Protein AF-A0A845YP70-F1 (afdb_monomer)

Structure (mmCIF, N/CA/C/O backbone):
data_AF-A0A845YP70-F1
#
_entry.id   AF-A0A845YP70-F1
#
loop_
_atom_site.group_PDB
_atom_site.id
_atom_site.type_symbol
_atom_site.label_atom_id
_atom_site.label_alt_id
_atom_site.label_comp_id
_atom_site.label_asym_id
_atom_site.label_entity_id
_atom_site.label_seq_id
_atom_site.pdbx_PDB_ins_code
_atom_site.Cartn_x
_atom_site.Cartn_y
_atom_site.Cartn_z
_atom_site.occupancy
_atom_site.B_iso_or_equiv
_atom_site.auth_seq_id
_atom_site.auth_comp_id
_atom_site.auth_asym_id
_atom_site.auth_atom_id
_atom_site.pdbx_PDB_model_num
ATOM 1 N N . MET A 1 1 ? -13.500 24.292 22.603 1.00 35.50 1 MET A N 1
ATOM 2 C CA . MET A 1 1 ? -12.675 23.353 21.818 1.00 35.50 1 MET A CA 1
ATOM 3 C C . MET A 1 1 ? -13.522 22.118 21.598 1.00 35.50 1 MET A C 1
ATOM 5 O O . MET A 1 1 ? -13.910 21.506 22.583 1.00 35.50 1 MET A O 1
ATOM 9 N N . ALA A 1 2 ? -13.945 21.860 20.359 1.00 39.81 2 ALA A N 1
ATOM 10 C CA . ALA A 1 2 ? -14.816 20.732 20.055 1.00 39.81 2 ALA A CA 1
ATOM 11 C C . ALA A 1 2 ? -14.033 19.441 20.308 1.00 39.81 2 ALA A C 1
ATOM 13 O O . ALA A 1 2 ? -13.047 19.173 19.629 1.00 39.81 2 ALA A O 1
ATOM 14 N N . GLN A 1 3 ? -14.432 18.687 21.329 1.00 45.88 3 GLN A N 1
ATOM 15 C CA . GLN A 1 3 ? -14.013 17.305 21.476 1.00 45.88 3 GLN A CA 1
ATOM 16 C C . GLN A 1 3 ? -14.613 16.577 20.275 1.00 45.88 3 GLN A C 1
ATOM 18 O O . GLN A 1 3 ? -15.823 16.373 20.236 1.00 45.88 3 GLN A O 1
ATOM 23 N N . THR A 1 4 ? -13.803 16.286 19.257 1.00 55.09 4 THR A N 1
ATOM 24 C CA . THR A 1 4 ? -14.190 15.401 18.158 1.00 55.09 4 THR A CA 1
ATOM 25 C C . THR A 1 4 ? -14.588 14.078 18.798 1.00 55.09 4 THR A C 1
ATOM 27 O O . THR A 1 4 ? -13.739 13.321 19.269 1.00 55.09 4 THR A O 1
ATOM 30 N N . SER A 1 5 ? -15.894 13.845 18.949 1.00 63.31 5 SER A N 1
ATOM 31 C CA . SER A 1 5 ? -16.381 12.572 19.454 1.00 63.31 5 SER A CA 1
ATOM 32 C C . SER A 1 5 ? -16.065 11.543 18.388 1.00 63.31 5 SER A C 1
ATOM 34 O O . SER A 1 5 ? -16.497 11.692 17.250 1.00 63.31 5 SER A O 1
ATOM 36 N N . PHE A 1 6 ? -15.291 10.529 18.748 1.00 68.56 6 PHE A N 1
ATOM 37 C CA . PHE A 1 6 ? -15.095 9.374 17.894 1.00 68.56 6 PHE A CA 1
ATOM 38 C C . PHE A 1 6 ? -16.464 8.716 17.667 1.00 68.56 6 PHE A C 1
ATOM 40 O O . PHE A 1 6 ? -17.025 8.102 18.584 1.00 68.56 6 PHE A O 1
ATOM 47 N N . ASP A 1 7 ? -17.024 8.915 16.476 1.00 83.06 7 ASP A N 1
ATOM 48 C CA . ASP A 1 7 ? -18.215 8.211 16.027 1.00 83.06 7 ASP A CA 1
ATOM 49 C C . ASP A 1 7 ? -17.783 6.813 15.572 1.00 83.06 7 ASP A C 1
ATOM 51 O O . ASP A 1 7 ? -16.923 6.658 14.706 1.00 83.06 7 ASP A O 1
ATOM 55 N N . GLY A 1 8 ? -18.342 5.785 16.214 1.00 81.62 8 GLY A N 1
ATOM 56 C CA . GLY A 1 8 ? -18.005 4.401 15.892 1.00 81.62 8 GLY A CA 1
ATOM 57 C C . GLY A 1 8 ? -18.417 4.021 14.472 1.00 81.62 8 GLY A C 1
ATOM 58 O O . GLY A 1 8 ? -17.709 3.254 13.833 1.00 81.62 8 GLY A O 1
ATOM 59 N N . GLN A 1 9 ? -19.512 4.591 13.963 1.00 85.81 9 GLN A N 1
ATOM 60 C CA . GLN A 1 9 ? -19.996 4.297 12.620 1.00 85.81 9 GLN A CA 1
ATOM 61 C C . GLN A 1 9 ? -19.088 4.923 11.556 1.00 85.81 9 GLN A C 1
ATOM 63 O O . GLN A 1 9 ? -18.715 4.244 10.602 1.00 85.81 9 GLN A O 1
ATOM 68 N N . ASP A 1 10 ? -18.673 6.177 11.749 1.00 89.38 10 ASP A N 1
ATOM 69 C CA . ASP A 1 10 ? -17.733 6.841 10.838 1.00 89.38 10 ASP A CA 1
ATOM 70 C C . ASP A 1 10 ? -16.363 6.150 10.844 1.00 89.38 10 ASP A C 1
ATOM 72 O O . ASP A 1 10 ? -15.733 6.002 9.798 1.00 89.38 10 ASP A O 1
ATOM 76 N N . ALA A 1 11 ? -15.909 5.674 12.008 1.00 91.88 11 ALA A N 1
ATOM 77 C CA . ALA A 1 11 ? -14.658 4.931 12.117 1.00 91.88 11 ALA A CA 1
ATOM 78 C C . ALA A 1 11 ? -14.714 3.569 11.407 1.00 91.88 11 ALA A C 1
ATOM 80 O O . ALA A 1 11 ? -13.760 3.202 10.726 1.00 91.88 11 ALA A O 1
ATOM 81 N N . GLU A 1 12 ? -15.824 2.833 11.525 1.00 94.19 12 GLU A N 1
ATOM 82 C CA . GLU A 1 12 ? -16.035 1.584 10.782 1.00 94.19 12 GLU A CA 1
ATOM 83 C C . GLU A 1 12 ? -16.088 1.817 9.266 1.00 94.19 12 GLU A C 1
ATOM 85 O O . GLU A 1 12 ? -15.578 0.998 8.501 1.00 94.19 12 GLU A O 1
ATOM 90 N N . LEU A 1 13 ? -16.689 2.925 8.817 1.00 95.19 13 LEU A N 1
ATOM 91 C CA . LEU A 1 13 ? -16.698 3.304 7.403 1.00 95.19 13 LEU A CA 1
ATOM 92 C C . LEU A 1 13 ? -15.284 3.608 6.904 1.00 95.19 13 LEU A C 1
ATOM 94 O O . LEU A 1 13 ? -14.863 3.034 5.902 1.00 95.19 13 LEU A O 1
ATOM 98 N N . LEU A 1 14 ? -14.536 4.435 7.637 1.00 94.56 14 LEU A N 1
ATOM 99 C CA . LEU A 1 14 ? -13.151 4.756 7.302 1.00 94.56 14 LEU A CA 1
ATOM 100 C C . LEU A 1 14 ? -12.270 3.500 7.262 1.00 94.56 14 LEU A C 1
ATOM 102 O O . LEU A 1 14 ? -11.465 3.355 6.347 1.00 94.56 14 LEU A O 1
ATOM 106 N N . LEU A 1 15 ? -12.430 2.581 8.220 1.00 96.94 15 LEU A N 1
ATOM 107 C CA . LEU A 1 15 ? -11.688 1.319 8.232 1.00 96.94 15 LEU A CA 1
ATOM 108 C C . LEU A 1 15 ? -11.925 0.528 6.940 1.00 96.94 15 LEU A C 1
ATOM 110 O O . LEU A 1 15 ? -10.965 0.136 6.283 1.00 96.94 15 LEU A O 1
ATOM 114 N N . ARG A 1 16 ? -13.192 0.366 6.538 1.00 97.75 16 ARG A N 1
ATOM 115 C CA . ARG A 1 16 ? -13.545 -0.341 5.297 1.00 97.75 16 ARG A CA 1
ATOM 116 C C . ARG A 1 16 ? -12.959 0.337 4.064 1.00 97.75 16 ARG A C 1
ATOM 118 O O . ARG A 1 16 ? -12.512 -0.353 3.153 1.00 97.75 16 ARG A O 1
ATOM 125 N N . GLU A 1 17 ? -12.972 1.667 4.011 1.00 97.31 17 GLU A N 1
ATOM 126 C CA . GLU A 1 17 ? -12.374 2.412 2.899 1.00 97.31 17 GLU A CA 1
ATOM 127 C C . GLU A 1 17 ? -10.854 2.211 2.834 1.00 97.31 17 GLU A C 1
ATOM 129 O O . GLU A 1 17 ? -10.317 2.000 1.747 1.00 97.31 17 GLU A O 1
ATOM 134 N N . LEU A 1 18 ? -10.163 2.216 3.979 1.00 97.62 18 LEU A N 1
ATOM 135 C CA . LEU A 1 18 ? -8.719 1.981 4.046 1.00 97.62 18 LEU A CA 1
ATOM 136 C C . LEU A 1 18 ? -8.349 0.548 3.643 1.00 97.62 18 LEU A C 1
ATOM 138 O O . LEU A 1 18 ? -7.385 0.367 2.898 1.00 97.62 18 LEU A O 1
ATOM 142 N N . GLU A 1 19 ? -9.119 -0.452 4.083 1.00 98.19 19 GLU A N 1
ATOM 143 C CA . GLU A 1 19 ? -8.952 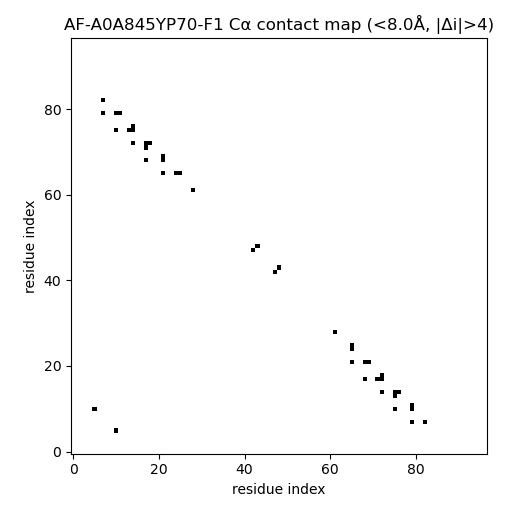-1.861 3.693 1.00 98.19 19 GLU A CA 1
ATOM 144 C C . GLU A 1 19 ? -9.158 -2.050 2.184 1.00 98.19 19 GLU A C 1
ATOM 146 O O . GLU A 1 19 ? -8.299 -2.604 1.501 1.00 98.19 19 GLU A O 1
ATOM 151 N N . GLN A 1 20 ? -10.247 -1.506 1.629 1.00 97.94 20 GLN A N 1
ATOM 152 C CA . GLN A 1 20 ? -10.503 -1.558 0.186 1.00 97.94 20 GLN A CA 1
ATOM 153 C C . GLN A 1 20 ? -9.408 -0.848 -0.612 1.00 97.94 20 GLN A C 1
ATOM 155 O O . GLN A 1 20 ? -8.962 -1.347 -1.647 1.00 97.94 20 GLN A O 1
ATOM 160 N N . PHE A 1 21 ? -8.958 0.313 -0.136 1.00 96.38 21 PHE A N 1
ATOM 161 C CA . PHE A 1 21 ? -7.859 1.035 -0.759 1.00 96.38 21 PHE A CA 1
ATOM 162 C C . PHE A 1 21 ? -6.552 0.233 -0.700 1.00 96.38 21 PHE A C 1
ATOM 164 O O . PHE A 1 21 ?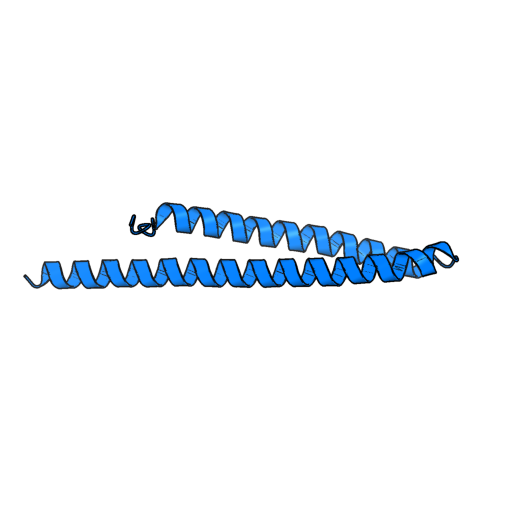 -5.841 0.187 -1.702 1.00 96.38 21 PHE A O 1
ATOM 171 N N . HIS A 1 22 ? -6.255 -0.437 0.420 1.00 97.25 22 HIS A N 1
ATOM 172 C CA . HIS A 1 22 ? -5.077 -1.296 0.568 1.00 97.25 22 HIS A CA 1
ATOM 173 C C . HIS A 1 22 ? -5.083 -2.428 -0.461 1.00 97.25 22 HIS A C 1
ATOM 175 O O . HIS A 1 22 ? -4.100 -2.615 -1.178 1.00 97.25 22 HIS A O 1
ATOM 181 N N . ASP A 1 23 ? -6.210 -3.128 -0.587 1.00 97.12 23 ASP A N 1
ATOM 182 C CA . ASP A 1 23 ? -6.359 -4.246 -1.517 1.00 97.12 23 ASP A CA 1
ATOM 183 C C . ASP A 1 23 ? -6.182 -3.805 -2.974 1.00 97.12 23 ASP A C 1
ATOM 185 O O . ASP A 1 23 ? -5.460 -4.445 -3.748 1.00 97.12 23 ASP A O 1
ATOM 189 N N . VAL A 1 24 ? -6.804 -2.682 -3.351 1.00 96.50 24 VAL A N 1
ATOM 190 C CA . VAL A 1 24 ? -6.665 -2.106 -4.695 1.00 96.50 24 VAL A CA 1
ATOM 191 C C . VAL A 1 24 ? -5.221 -1.684 -4.951 1.00 96.50 24 VAL A C 1
ATOM 193 O O . VAL A 1 24 ? -4.657 -2.051 -5.985 1.00 96.50 24 VAL A O 1
ATOM 196 N N . LEU A 1 25 ? -4.604 -0.957 -4.015 1.00 94.31 25 LEU A N 1
ATOM 197 C CA . LEU A 1 25 ? -3.224 -0.492 -4.129 1.00 94.31 25 LEU A CA 1
ATOM 198 C C . LEU A 1 25 ? -2.271 -1.671 -4.344 1.00 94.31 25 LEU A C 1
ATOM 200 O O . LEU A 1 25 ? -1.489 -1.665 -5.294 1.00 94.31 25 LEU A O 1
ATOM 204 N N . ARG A 1 26 ? -2.386 -2.709 -3.513 1.00 95.62 26 ARG A N 1
ATOM 205 C CA . ARG A 1 26 ? -1.542 -3.904 -3.564 1.00 95.62 26 ARG A CA 1
ATOM 206 C C . ARG A 1 26 ? -1.731 -4.697 -4.858 1.00 95.62 26 ARG A C 1
ATOM 208 O O . ARG A 1 26 ? -0.749 -5.095 -5.488 1.00 95.62 26 ARG A O 1
ATOM 215 N N . SER A 1 27 ? -2.980 -4.915 -5.277 1.00 95.88 27 SER A N 1
ATOM 216 C CA . SER A 1 27 ? -3.302 -5.644 -6.512 1.00 95.88 27 SER A CA 1
ATOM 217 C C . SER A 1 27 ? -2.744 -4.934 -7.745 1.00 95.88 27 SER A C 1
ATOM 219 O O . SER A 1 27 ? -2.041 -5.544 -8.557 1.00 95.88 27 SER A O 1
ATOM 221 N N . GLU A 1 28 ? -3.036 -3.642 -7.895 1.00 95.12 28 GLU A N 1
ATOM 222 C CA . GLU A 1 28 ? -2.596 -2.891 -9.070 1.00 95.12 28 GLU A CA 1
ATOM 223 C C . GLU A 1 28 ? -1.080 -2.687 -9.069 1.00 95.12 28 GLU A C 1
ATOM 225 O O . GLU A 1 28 ? -0.441 -2.840 -10.113 1.00 95.12 28 GLU A O 1
ATOM 230 N N . TRP A 1 29 ? -0.470 -2.447 -7.905 1.00 96.19 29 TRP A N 1
ATOM 231 C CA . TRP A 1 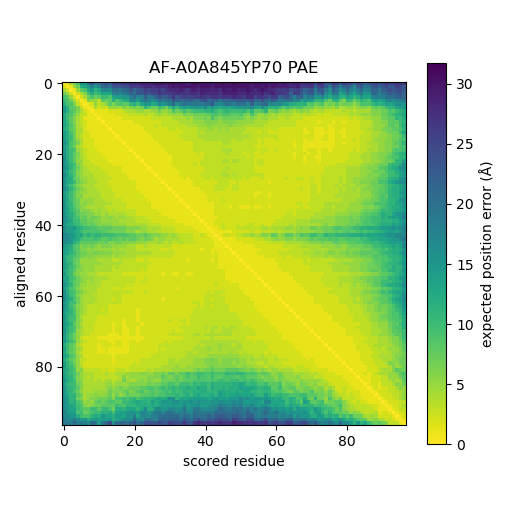29 ? 0.980 -2.309 -7.817 1.00 96.19 29 TRP A CA 1
ATOM 232 C C . TRP A 1 29 ? 1.713 -3.613 -8.149 1.00 96.19 29 TRP A C 1
ATOM 234 O O . TRP A 1 29 ? 2.677 -3.601 -8.915 1.00 96.19 29 TRP A O 1
ATOM 244 N N . SER A 1 30 ? 1.204 -4.764 -7.699 1.00 96.69 30 SER A N 1
ATOM 245 C CA . SER A 1 30 ? 1.753 -6.073 -8.077 1.00 96.69 30 SER A CA 1
ATOM 246 C C . SER A 1 30 ? 1.761 -6.286 -9.597 1.00 96.69 30 SER A C 1
ATOM 248 O O . SER A 1 30 ? 2.740 -6.787 -10.158 1.00 96.69 30 SER A O 1
ATOM 250 N N . ARG A 1 31 ? 0.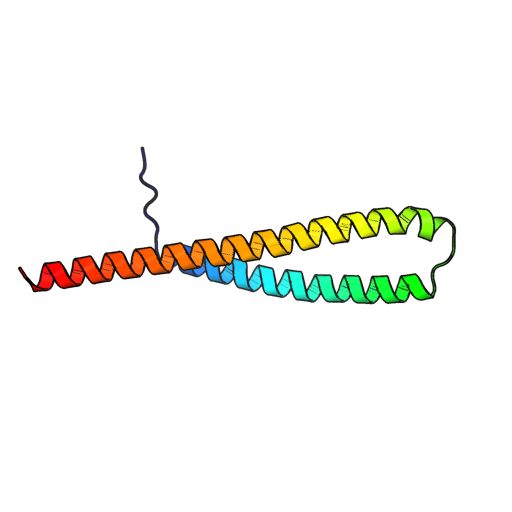708 -5.851 -10.304 1.00 97.31 31 ARG A N 1
ATOM 251 C CA . ARG A 1 31 ? 0.656 -5.918 -11.776 1.00 97.31 31 ARG A CA 1
ATOM 252 C C . ARG A 1 31 ? 1.731 -5.052 -12.423 1.00 97.31 31 ARG A C 1
ATOM 254 O O . ARG A 1 31 ? 2.381 -5.507 -13.364 1.00 97.31 31 ARG A O 1
ATOM 261 N N . VAL A 1 32 ? 1.934 -3.840 -11.911 1.00 97.12 32 VAL A N 1
ATOM 262 C CA . VAL A 1 32 ? 2.970 -2.917 -12.394 1.00 97.12 32 VAL A CA 1
ATOM 263 C C . VAL A 1 32 ? 4.368 -3.505 -12.184 1.00 97.12 32 VAL A C 1
ATOM 265 O O . VAL A 1 32 ? 5.166 -3.514 -13.120 1.00 97.12 32 VAL A O 1
ATOM 268 N N . LEU A 1 33 ? 4.645 -4.088 -11.014 1.00 97.44 33 LEU A N 1
ATOM 269 C CA . LEU A 1 33 ? 5.919 -4.761 -10.733 1.00 97.44 33 LEU A CA 1
ATOM 270 C C . LEU A 1 33 ? 6.172 -5.950 -11.671 1.00 97.44 33 LEU A C 1
ATOM 272 O O . LEU A 1 33 ? 7.280 -6.110 -12.182 1.00 97.44 33 LEU A O 1
ATOM 276 N N . ASN A 1 34 ? 5.143 -6.751 -11.958 1.00 97.81 34 ASN A N 1
ATOM 277 C CA . ASN A 1 34 ? 5.257 -7.863 -12.905 1.00 97.81 34 ASN A CA 1
ATOM 278 C C . ASN A 1 34 ? 5.582 -7.372 -14.325 1.00 97.81 34 ASN A C 1
ATOM 280 O O . ASN A 1 34 ? 6.437 -7.941 -15.004 1.00 97.81 34 ASN A O 1
ATOM 284 N N . GLN A 1 35 ? 4.927 -6.301 -14.783 1.00 96.94 35 GLN A N 1
ATOM 285 C CA . GLN A 1 35 ? 5.225 -5.695 -16.085 1.00 96.94 35 GLN A CA 1
ATOM 286 C C . GLN A 1 35 ? 6.642 -5.123 -16.131 1.00 96.94 35 GLN A C 1
ATOM 288 O O . GLN A 1 35 ? 7.349 -5.327 -17.118 1.00 96.94 35 GLN A O 1
ATOM 293 N N . TRP A 1 36 ? 7.072 -4.457 -15.059 1.00 97.12 36 TRP A N 1
ATOM 294 C CA . TRP A 1 36 ? 8.428 -3.940 -14.940 1.00 97.12 36 TRP A CA 1
ATOM 295 C C . TRP A 1 36 ? 9.471 -5.052 -15.015 1.00 97.12 36 TRP A C 1
ATOM 297 O O . TRP A 1 36 ? 10.388 -4.961 -15.827 1.00 97.12 36 TRP A O 1
ATOM 307 N N . SER A 1 37 ? 9.281 -6.141 -14.268 1.00 96.69 37 SER A N 1
ATOM 308 C CA . SER A 1 37 ? 10.170 -7.305 -14.312 1.00 96.69 37 SER A CA 1
ATOM 309 C C . SER A 1 37 ? 10.283 -7.885 -15.72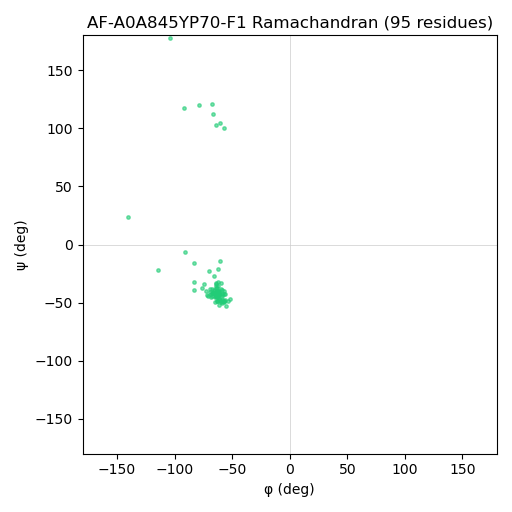5 1.00 96.69 37 SER A C 1
ATOM 311 O O . SER A 1 37 ? 11.385 -8.157 -16.198 1.00 96.69 37 SER A O 1
ATOM 313 N N . ASN A 1 38 ? 9.167 -7.984 -16.456 1.00 96.69 38 ASN A N 1
ATOM 314 C CA . ASN A 1 38 ? 9.179 -8.435 -17.848 1.00 96.69 38 ASN A CA 1
ATOM 315 C C . ASN A 1 38 ? 9.943 -7.470 -18.769 1.00 96.69 38 ASN A C 1
ATOM 317 O O . ASN A 1 38 ? 10.737 -7.911 -19.601 1.00 96.69 38 ASN A O 1
ATOM 321 N N . LEU A 1 39 ? 9.740 -6.156 -18.619 1.00 95.94 39 LEU A N 1
ATOM 322 C CA . LEU A 1 39 ? 10.471 -5.145 -19.390 1.00 95.94 39 LEU A CA 1
ATOM 323 C C . LEU A 1 39 ? 11.970 -5.203 -19.106 1.00 95.94 39 LEU A C 1
ATOM 325 O O . LEU A 1 39 ? 12.767 -5.159 -20.041 1.00 95.94 39 LEU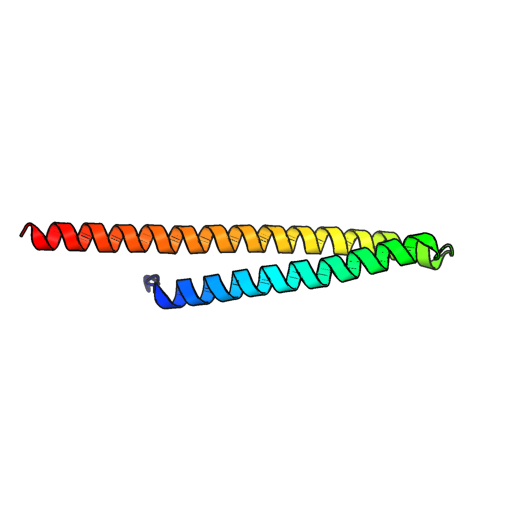 A O 1
ATOM 329 N N . GLN A 1 40 ? 12.358 -5.397 -17.845 1.00 95.81 40 GLN A N 1
ATOM 330 C CA . GLN A 1 40 ? 13.750 -5.582 -17.445 1.00 95.81 40 GLN A CA 1
ATOM 331 C C . GLN A 1 40 ? 14.410 -6.804 -18.088 1.00 95.81 40 GLN A C 1
ATOM 333 O O . GLN A 1 40 ? 15.630 -6.894 -18.032 1.00 95.81 40 GLN A O 1
ATOM 338 N N . LEU A 1 41 ? 13.683 -7.751 -18.691 1.00 96.19 41 LEU A N 1
ATOM 339 C CA . LEU A 1 41 ? 14.290 -8.874 -19.419 1.00 96.19 41 LEU A CA 1
ATOM 340 C C . LEU A 1 41 ? 14.681 -8.502 -20.852 1.00 96.19 41 LEU A C 1
ATOM 342 O O . LEU A 1 41 ? 15.678 -9.019 -21.360 1.00 96.19 41 LEU A O 1
ATOM 346 N N . VAL A 1 42 ? 13.922 -7.603 -21.482 1.00 97.12 42 VAL A N 1
ATOM 347 C CA . VAL A 1 42 ? 14.006 -7.321 -22.925 1.00 97.12 42 VAL A CA 1
ATOM 348 C C . VAL A 1 42 ? 14.504 -5.915 -23.260 1.00 97.12 42 VAL A C 1
ATOM 350 O O . VAL A 1 42 ? 15.011 -5.698 -24.358 1.00 97.12 42 VAL A O 1
ATOM 353 N N . TRP A 1 43 ? 14.398 -4.961 -22.335 1.00 97.31 43 TRP A N 1
ATOM 354 C CA . TRP A 1 43 ? 14.785 -3.569 -22.548 1.00 97.31 43 TRP A CA 1
ATOM 355 C C . TRP A 1 43 ? 16.241 -3.339 -22.113 1.00 97.31 43 TRP A C 1
ATOM 357 O O . TRP A 1 43 ? 16.602 -3.579 -20.960 1.00 97.31 43 TRP A O 1
ATOM 367 N N . ARG A 1 44 ? 17.105 -2.955 -23.065 1.00 94.56 44 ARG A N 1
ATOM 368 C CA . ARG A 1 44 ? 18.577 -2.933 -22.911 1.00 94.56 44 ARG A CA 1
ATOM 369 C C . ARG A 1 44 ? 19.266 -1.720 -23.553 1.00 94.56 44 ARG A C 1
ATOM 371 O O . ARG A 1 44 ? 20.427 -1.819 -23.937 1.00 94.56 44 ARG A O 1
ATOM 378 N N . ASP A 1 45 ? 18.560 -0.610 -23.740 1.00 97.50 45 ASP A N 1
ATOM 379 C CA . ASP A 1 45 ? 19.135 0.599 -24.343 1.00 97.50 45 ASP A CA 1
ATOM 380 C C . ASP A 1 45 ? 19.438 1.688 -23.299 1.00 97.50 45 ASP A C 1
ATOM 382 O O . ASP A 1 45 ? 19.143 1.552 -22.117 1.00 97.50 45 ASP A O 1
ATOM 386 N N . GLU A 1 46 ? 20.001 2.811 -23.739 1.00 97.62 46 GLU A N 1
ATOM 387 C CA . GLU A 1 46 ? 20.324 3.942 -22.858 1.00 97.62 46 GLU A CA 1
ATOM 388 C C . GLU A 1 46 ? 19.077 4.563 -22.186 1.00 97.62 46 GLU A C 1
ATOM 390 O O . GLU A 1 46 ? 19.181 5.248 -21.168 1.00 97.62 46 GLU A O 1
ATOM 395 N N . GLN A 1 47 ? 17.878 4.356 -22.744 1.00 97.50 47 GLN A N 1
ATOM 396 C CA . GLN A 1 47 ? 16.638 4.834 -22.129 1.00 97.50 47 GLN A CA 1
ATOM 397 C C . GLN A 1 47 ? 16.267 3.972 -20.922 1.00 97.50 47 GLN A C 1
ATOM 399 O O . GLN A 1 47 ? 15.781 4.511 -19.927 1.00 97.50 47 GLN A O 1
ATOM 404 N N . PHE A 1 48 ? 16.559 2.668 -20.972 1.00 96.88 48 PHE A N 1
ATOM 405 C CA . PHE A 1 48 ? 16.426 1.781 -19.819 1.00 96.88 48 PHE A CA 1
ATOM 406 C C . PHE A 1 48 ? 17.266 2.282 -18.639 1.00 96.88 48 PHE A C 1
ATOM 408 O O . PHE A 1 48 ? 16.736 2.446 -17.540 1.00 96.88 48 PHE A O 1
ATOM 415 N N . ASP A 1 49 ? 18.539 2.609 -18.874 1.00 97.25 49 ASP A N 1
ATOM 416 C CA . ASP A 1 49 ? 19.455 3.069 -17.820 1.00 97.25 49 ASP A CA 1
ATOM 417 C C . ASP A 1 49 ? 18.986 4.379 -17.169 1.00 97.25 49 ASP A C 1
ATOM 419 O O . ASP A 1 49 ? 19.171 4.599 -15.971 1.00 97.25 49 ASP A O 1
ATOM 423 N N . LYS A 1 50 ? 18.330 5.250 -17.946 1.00 97.81 50 LYS A N 1
ATOM 424 C CA . LYS A 1 50 ? 17.738 6.502 -17.449 1.00 97.81 50 LYS A CA 1
ATOM 425 C C . LYS A 1 50 ? 16.440 6.269 -16.684 1.00 97.81 50 LYS A C 1
ATOM 427 O O . LYS A 1 50 ? 16.178 6.964 -15.703 1.00 97.81 50 LYS A O 1
ATOM 432 N N . PHE A 1 51 ? 15.619 5.323 -17.134 1.00 97.12 51 PHE A N 1
ATOM 433 C CA . PHE A 1 51 ? 14.297 5.078 -16.569 1.00 97.12 51 PHE A CA 1
ATOM 434 C C . PHE A 1 51 ? 14.329 4.181 -15.328 1.00 97.12 51 PHE A C 1
ATOM 436 O O . PHE A 1 51 ? 13.615 4.461 -14.368 1.00 97.12 51 PHE A O 1
ATOM 443 N N . SER A 1 52 ? 15.174 3.147 -15.297 1.00 97.44 52 SER A N 1
ATOM 444 C CA . SER A 1 52 ? 15.224 2.180 -14.192 1.00 97.44 52 SER A CA 1
ATOM 445 C C . SER A 1 52 ? 15.366 2.848 -12.817 1.00 97.44 52 SER A C 1
ATOM 447 O O . SER A 1 52 ? 14.566 2.530 -11.940 1.00 97.44 52 SER A O 1
ATOM 449 N N . PRO A 1 53 ? 16.267 3.826 -12.594 1.00 97.25 53 PRO A N 1
ATOM 450 C CA . PRO A 1 53 ? 16.379 4.492 -11.294 1.00 97.25 53 PRO A CA 1
ATOM 451 C C . PRO A 1 53 ? 15.143 5.319 -10.915 1.00 97.25 53 PRO A C 1
ATOM 453 O O . PRO A 1 53 ? 14.890 5.549 -9.734 1.00 97.25 53 PRO A O 1
A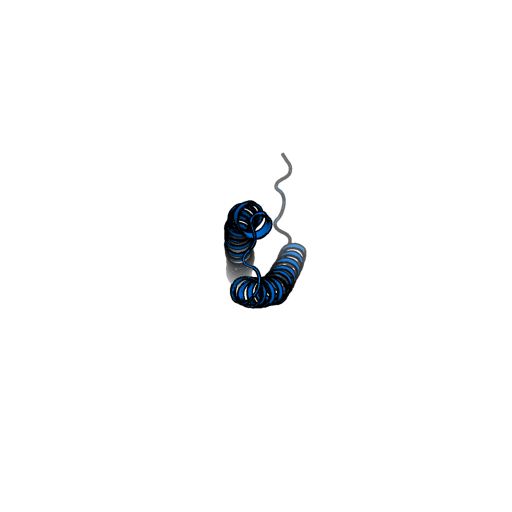TOM 456 N N . ILE A 1 54 ? 14.386 5.811 -11.902 1.00 97.50 54 ILE A N 1
ATOM 457 C CA . ILE A 1 54 ? 13.121 6.521 -11.670 1.00 97.50 54 ILE A CA 1
ATOM 458 C C . ILE A 1 54 ? 12.069 5.519 -11.204 1.00 97.50 54 ILE A C 1
ATOM 460 O O . ILE A 1 54 ? 11.365 5.785 -10.232 1.00 97.50 54 ILE A O 1
ATOM 464 N N . PHE A 1 55 ? 12.001 4.357 -11.852 1.00 97.56 55 PHE A N 1
ATOM 465 C CA . PHE A 1 55 ? 11.076 3.303 -11.464 1.00 97.56 55 PHE A CA 1
ATOM 466 C C . PHE A 1 55 ? 11.365 2.776 -10.051 1.00 97.56 55 PHE A C 1
ATOM 468 O O . PHE A 1 55 ? 10.444 2.678 -9.249 1.00 97.56 55 PHE A O 1
ATOM 475 N N . GLU A 1 56 ? 12.630 2.548 -9.686 1.00 96.69 56 GLU A N 1
ATOM 476 C CA . GLU A 1 56 ? 12.989 2.112 -8.324 1.00 96.69 56 GLU A CA 1
ATOM 477 C C . GLU A 1 56 ? 12.563 3.124 -7.241 1.00 96.69 56 GLU A C 1
ATOM 479 O O . GLU A 1 56 ? 12.149 2.745 -6.145 1.00 96.69 56 GLU A O 1
ATOM 484 N N . LYS A 1 57 ? 12.579 4.430 -7.545 1.00 97.69 57 LYS A N 1
ATOM 485 C CA . LYS A 1 57 ? 12.018 5.444 -6.635 1.00 97.69 57 LYS A CA 1
ATOM 486 C C . LYS A 1 57 ? 10.507 5.302 -6.484 1.00 97.69 57 LYS A C 1
ATOM 488 O O . LYS A 1 57 ? 10.005 5.467 -5.377 1.00 97.69 57 LYS A O 1
ATOM 493 N N . LEU A 1 58 ? 9.791 4.995 -7.568 1.00 96.31 58 LEU A N 1
ATOM 494 C CA . LEU A 1 58 ? 8.354 4.721 -7.499 1.00 96.31 58 LEU A CA 1
ATOM 495 C C . LEU A 1 58 ? 8.086 3.499 -6.618 1.00 96.31 58 LEU A C 1
ATOM 497 O O . LEU A 1 58 ? 7.223 3.579 -5.754 1.00 96.31 58 LEU A O 1
ATOM 501 N N . VAL A 1 59 ? 8.873 2.426 -6.752 1.00 96.94 59 VAL A N 1
ATOM 502 C CA . VAL A 1 59 ? 8.787 1.246 -5.870 1.00 96.94 59 VAL A CA 1
ATOM 503 C C . VAL A 1 59 ? 8.901 1.631 -4.401 1.00 96.94 59 VAL A C 1
ATOM 505 O O . VAL A 1 59 ? 8.042 1.242 -3.613 1.00 96.94 59 VAL A O 1
ATOM 508 N N . SER A 1 60 ? 9.898 2.438 -4.035 1.00 96.88 60 SER A N 1
ATOM 509 C CA . SER A 1 60 ? 10.044 2.901 -2.650 1.00 96.88 60 SER A CA 1
ATOM 510 C C . SER A 1 60 ? 8.815 3.674 -2.169 1.00 96.88 60 SER A C 1
ATOM 512 O O . SER A 1 60 ? 8.284 3.369 -1.108 1.00 96.88 60 SER A O 1
ATOM 514 N N . VAL A 1 61 ? 8.333 4.640 -2.960 1.00 96.75 61 VAL A N 1
ATOM 515 C CA . VAL A 1 61 ? 7.174 5.470 -2.591 1.00 96.75 61 VAL A CA 1
ATOM 516 C C . VAL A 1 61 ? 5.910 4.627 -2.418 1.00 96.75 61 VAL A C 1
ATOM 518 O O . VAL A 1 61 ? 5.135 4.865 -1.495 1.00 96.75 61 VAL A O 1
ATOM 521 N N . TYR A 1 62 ? 5.698 3.636 -3.285 1.00 96.25 62 TYR A N 1
ATOM 522 C CA . TYR A 1 62 ? 4.547 2.742 -3.186 1.00 96.25 62 TYR A CA 1
ATOM 523 C C . TYR A 1 62 ? 4.620 1.837 -1.957 1.00 96.25 62 TYR A C 1
ATOM 525 O O . TYR A 1 62 ? 3.612 1.693 -1.270 1.00 96.25 62 TYR A O 1
ATOM 533 N N . ASN A 1 63 ? 5.793 1.285 -1.641 1.00 94.94 63 ASN A N 1
ATOM 534 C CA . ASN A 1 63 ? 5.975 0.478 -0.433 1.00 94.94 63 ASN A CA 1
ATOM 535 C C . ASN A 1 63 ? 5.734 1.310 0.838 1.00 94.94 63 ASN A C 1
ATOM 537 O O . ASN A 1 63 ? 5.063 0.848 1.760 1.00 94.94 63 ASN A O 1
ATOM 541 N N . ASP A 1 64 ? 6.220 2.556 0.870 1.00 96.50 64 ASP A N 1
ATOM 542 C CA . ASP A 1 64 ? 5.975 3.475 1.986 1.00 96.50 64 ASP A CA 1
ATOM 543 C C . ASP A 1 64 ? 4.475 3.780 2.140 1.00 96.50 64 ASP A C 1
ATOM 545 O O . ASP A 1 64 ? 3.954 3.816 3.257 1.00 96.50 64 ASP A O 1
ATOM 549 N N . ALA A 1 65 ? 3.759 3.967 1.026 1.00 95.00 65 ALA A N 1
ATOM 550 C CA . ALA A 1 65 ? 2.317 4.199 1.025 1.00 95.00 65 ALA A CA 1
ATOM 551 C C . ALA A 1 65 ? 1.517 2.962 1.472 1.00 95.00 65 ALA A C 1
ATOM 553 O O . ALA A 1 65 ? 0.581 3.106 2.260 1.00 95.00 65 ALA A O 1
ATOM 554 N N . GLU A 1 66 ? 1.889 1.761 1.015 1.00 95.81 66 GLU A N 1
ATOM 555 C CA . GLU A 1 66 ? 1.280 0.496 1.448 1.00 95.81 66 GLU A CA 1
ATOM 556 C C . GLU A 1 66 ? 1.442 0.324 2.963 1.00 95.81 66 GLU A C 1
ATOM 558 O O . GLU A 1 66 ? 0.449 0.150 3.673 1.00 95.81 66 GLU A O 1
ATOM 563 N N . GLN A 1 67 ? 2.666 0.495 3.470 1.00 96.44 67 GLN A N 1
ATOM 564 C CA . GLN A 1 67 ? 2.965 0.374 4.895 1.00 96.44 67 GLN A CA 1
ATOM 565 C C . GLN A 1 67 ? 2.241 1.431 5.737 1.00 96.44 67 GLN A C 1
ATOM 567 O O . GLN A 1 67 ? 1.749 1.132 6.829 1.00 96.44 67 GLN A O 1
ATOM 572 N N . ALA A 1 68 ? 2.173 2.675 5.257 1.00 96.75 68 ALA A N 1
ATOM 573 C CA . ALA A 1 68 ? 1.433 3.735 5.931 1.00 96.75 68 ALA A CA 1
ATOM 574 C C . ALA A 1 68 ? -0.060 3.397 6.015 1.00 96.75 68 ALA A C 1
ATOM 576 O O . ALA A 1 68 ? -0.663 3.586 7.070 1.00 96.75 68 ALA A O 1
ATOM 577 N N . ASN A 1 69 ? -0.644 2.858 4.943 1.00 97.06 69 ASN A N 1
ATOM 578 C CA . ASN A 1 69 ? -2.044 2.458 4.942 1.00 97.06 69 ASN A CA 1
ATOM 579 C C . ASN A 1 69 ? -2.317 1.316 5.936 1.00 97.06 69 ASN A C 1
ATOM 581 O O . ASN A 1 69 ? -3.244 1.422 6.734 1.00 97.06 69 ASN A O 1
ATOM 585 N N . GLU A 1 70 ? -1.465 0.285 5.982 1.00 97.31 70 GLU A N 1
ATOM 586 C CA . GLU A 1 70 ? -1.554 -0.780 6.999 1.00 97.31 70 GLU A CA 1
ATOM 587 C C . GLU A 1 70 ? -1.511 -0.217 8.427 1.00 97.31 70 GLU A C 1
ATOM 589 O O . GLU A 1 70 ? -2.286 -0.618 9.297 1.00 97.31 70 GLU A O 1
ATOM 594 N N . ASN A 1 71 ? -0.630 0.754 8.677 1.00 97.75 71 ASN A N 1
ATOM 595 C CA . ASN A 1 71 ? -0.534 1.405 9.980 1.00 97.75 71 ASN A CA 1
ATOM 596 C C . ASN A 1 71 ? -1.821 2.161 10.340 1.00 97.75 71 ASN A C 1
ATOM 598 O O . ASN A 1 71 ? -2.255 2.106 11.493 1.00 97.75 71 ASN A O 1
ATOM 602 N N . TYR A 1 72 ? -2.454 2.835 9.375 1.00 96.81 72 TYR A N 1
ATOM 603 C CA . TYR A 1 72 ? -3.727 3.519 9.601 1.00 96.81 72 TYR A CA 1
ATOM 604 C C . TYR A 1 72 ? -4.888 2.547 9.823 1.00 96.81 72 TYR A C 1
ATOM 606 O O . TYR A 1 72 ? -5.674 2.780 10.739 1.00 96.81 72 TYR A O 1
ATOM 614 N N . ILE A 1 73 ? -4.962 1.443 9.073 1.00 97.94 73 ILE A N 1
ATOM 615 C CA . ILE A 1 73 ? -5.939 0.362 9.299 1.00 97.94 73 ILE A CA 1
ATOM 616 C C . ILE A 1 73 ? -5.829 -0.140 10.742 1.00 97.94 73 ILE A C 1
ATOM 618 O O . ILE A 1 73 ? -6.805 -0.109 11.494 1.00 97.94 73 ILE A O 1
ATOM 622 N N . ASN A 1 74 ? -4.615 -0.507 11.163 1.00 97.56 74 ASN A N 1
ATOM 623 C CA . ASN A 1 74 ? -4.350 -0.992 12.517 1.00 97.56 74 ASN A CA 1
ATOM 624 C C . ASN A 1 74 ? -4.733 0.041 13.584 1.00 97.56 74 ASN A C 1
ATOM 626 O O . ASN A 1 74 ? -5.330 -0.302 14.604 1.00 97.56 74 ASN A O 1
ATOM 630 N N . PHE A 1 75 ? -4.410 1.315 13.353 1.00 95.62 75 PHE A N 1
ATOM 631 C CA . PHE A 1 75 ? -4.758 2.392 14.272 1.00 95.62 75 PHE A CA 1
ATOM 632 C C . PHE A 1 75 ? -6.276 2.566 14.411 1.00 95.62 75 PHE A C 1
ATOM 634 O O . PHE A 1 75 ? -6.778 2.641 15.534 1.00 95.62 75 PHE A O 1
ATOM 641 N N . VAL A 1 76 ? -7.015 2.620 13.297 1.00 95.06 76 VAL A N 1
ATOM 642 C CA . VAL A 1 76 ? -8.473 2.804 13.317 1.00 95.06 76 VAL A CA 1
ATOM 643 C C . VAL A 1 76 ? -9.151 1.616 13.996 1.00 95.06 76 VAL A C 1
ATOM 645 O O . VAL A 1 76 ? -9.979 1.834 14.882 1.00 95.06 76 VAL A O 1
ATOM 648 N N . GLN A 1 77 ? -8.743 0.383 13.680 1.00 96.44 77 GLN A N 1
ATOM 649 C CA . GLN A 1 77 ? -9.252 -0.819 14.343 1.00 96.44 77 GLN A CA 1
ATOM 650 C C . GLN A 1 77 ? -9.051 -0.753 15.865 1.00 96.44 77 GLN A C 1
ATOM 652 O O . GLN A 1 77 ? -9.999 -0.934 16.627 1.00 96.44 77 GLN A O 1
ATOM 657 N N . GLN A 1 78 ? -7.850 -0.386 16.325 1.00 94.75 78 GLN A N 1
ATOM 658 C CA . GLN A 1 78 ? -7.579 -0.225 17.757 1.00 94.75 78 GLN A CA 1
ATOM 659 C C . GLN A 1 78 ? -8.480 0.831 18.412 1.00 94.75 78 GLN A C 1
ATOM 661 O O . GLN A 1 78 ? -8.919 0.649 19.549 1.00 94.75 78 GLN A O 1
ATOM 666 N N . GLN A 1 79 ? -8.771 1.945 17.731 1.00 91.38 79 GLN A N 1
ATOM 667 C CA . GLN A 1 79 ? -9.676 2.962 18.275 1.00 91.38 79 GLN A CA 1
ATOM 668 C C . GLN A 1 79 ? -11.124 2.462 18.373 1.00 91.38 79 GLN A C 1
ATOM 670 O O . GLN A 1 79 ? -11.801 2.767 19.362 1.00 91.38 79 GLN A O 1
ATOM 675 N N . ILE A 1 80 ? -11.584 1.678 17.391 1.00 91.81 80 ILE A N 1
ATOM 676 C CA . ILE A 1 80 ? -12.903 1.030 17.416 1.00 91.81 80 ILE A CA 1
ATOM 677 C C . ILE A 1 80 ? -12.997 0.105 18.635 1.00 91.81 80 ILE A C 1
ATOM 679 O O . ILE A 1 80 ? -13.926 0.251 19.436 1.00 91.81 80 ILE A O 1
ATOM 683 N N . ASP A 1 81 ? -11.998 -0.755 18.838 1.00 91.88 81 ASP A N 1
ATOM 684 C CA . ASP A 1 81 ? -11.954 -1.713 19.948 1.00 91.88 81 ASP A CA 1
ATOM 685 C C . ASP A 1 81 ? -11.960 -1.002 21.311 1.00 91.88 81 ASP A C 1
ATOM 687 O O . ASP A 1 81 ? -12.768 -1.308 22.192 1.00 91.88 81 ASP A O 1
ATOM 691 N N . ILE A 1 82 ? -11.127 0.035 21.472 1.00 90.06 82 ILE A N 1
ATOM 692 C CA . ILE A 1 82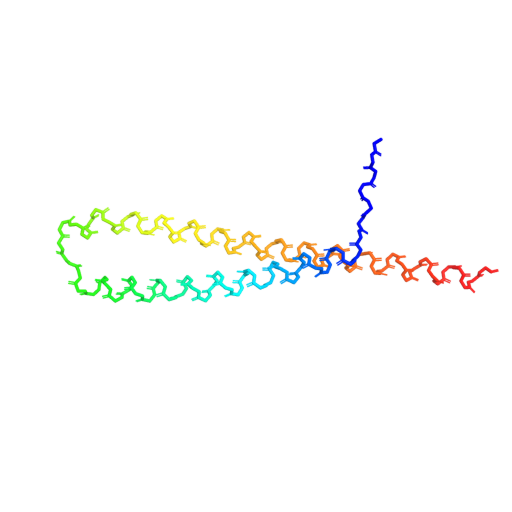 ? -11.077 0.848 22.697 1.00 90.06 82 ILE A CA 1
ATOM 693 C C . ILE A 1 82 ? -12.436 1.499 22.990 1.00 90.06 82 ILE A C 1
ATOM 695 O O . ILE A 1 82 ? -12.830 1.623 24.157 1.00 90.06 82 ILE A O 1
ATOM 699 N N . ASN A 1 83 ? -13.153 1.967 21.966 1.00 87.69 83 ASN A N 1
ATOM 700 C CA . ASN A 1 83 ? -14.465 2.578 22.158 1.00 87.69 83 ASN A CA 1
ATOM 701 C C . ASN A 1 83 ? -15.537 1.535 22.514 1.00 87.69 83 ASN A C 1
ATOM 703 O O . ASN A 1 83 ? -16.363 1.783 23.398 1.00 87.69 83 ASN A O 1
ATOM 707 N N . ALA A 1 84 ? -15.502 0.359 21.883 1.00 87.69 84 ALA A N 1
ATOM 708 C CA . ALA A 1 84 ? -16.391 -0.753 22.207 1.00 87.69 84 ALA A CA 1
ATOM 709 C C . ALA A 1 84 ? -16.234 -1.186 23.677 1.00 87.69 84 ALA A C 1
ATOM 711 O O . ALA A 1 84 ? -17.222 -1.237 24.420 1.00 87.69 84 ALA A O 1
ATOM 712 N N . ASP A 1 85 ? -14.992 -1.349 24.139 1.00 89.19 85 ASP A N 1
ATOM 713 C CA . ASP A 1 85 ? -14.658 -1.668 25.530 1.00 89.19 85 ASP A CA 1
ATOM 714 C C . ASP A 1 85 ? -15.180 -0.618 26.519 1.00 89.19 85 ASP A C 1
ATOM 716 O O . ASP A 1 85 ? -15.728 -0.944 27.580 1.00 89.19 85 ASP A O 1
ATOM 720 N N . LYS A 1 86 ? -15.017 0.672 26.191 1.00 87.31 86 LYS A N 1
ATOM 721 C CA . LYS A 1 86 ? -15.517 1.778 27.023 1.00 87.31 86 LYS A CA 1
ATOM 722 C C . LYS A 1 86 ? -17.038 1.736 27.143 1.00 87.31 86 LYS A C 1
ATOM 724 O O . LYS A 1 86 ? -17.550 1.874 28.256 1.00 87.31 86 LYS A O 1
ATOM 729 N N . LYS A 1 87 ? -17.755 1.511 26.036 1.00 85.44 87 LYS A N 1
ATOM 730 C CA . LYS A 1 87 ? -19.223 1.388 26.029 1.00 85.44 87 LYS A CA 1
ATOM 731 C C . LYS A 1 87 ? -19.689 0.197 26.868 1.00 85.44 87 LYS A C 1
ATOM 733 O O . LYS A 1 87 ? -20.610 0.351 27.671 1.00 85.44 87 LYS A O 1
ATOM 738 N N . GLN A 1 88 ? -19.028 -0.956 26.754 1.00 87.31 88 GLN A N 1
ATOM 739 C CA . GLN A 1 88 ? -19.372 -2.153 27.526 1.00 87.31 88 GLN A CA 1
ATOM 740 C C . GLN A 1 88 ? -19.172 -1.950 29.035 1.00 87.31 88 GLN A C 1
ATOM 742 O O . GLN A 1 88 ? -20.067 -2.269 29.819 1.00 87.31 88 GLN A O 1
ATOM 747 N N . LYS A 1 89 ? -18.040 -1.361 29.447 1.00 87.50 89 LYS A N 1
ATOM 748 C CA . LYS A 1 89 ? -17.751 -1.046 30.860 1.00 87.50 89 LYS A CA 1
ATOM 749 C C . LYS A 1 89 ? -18.727 -0.026 31.450 1.00 87.50 89 LYS A C 1
ATOM 751 O O . LYS A 1 89 ? -19.048 -0.092 32.635 1.00 87.50 89 LYS A O 1
ATOM 756 N N . LEU A 1 90 ? -19.198 0.931 30.649 1.00 85.06 90 LEU A N 1
ATOM 757 C CA . LEU A 1 90 ? -20.221 1.880 31.091 1.00 85.06 90 LEU A CA 1
ATOM 758 C C . LEU A 1 90 ? -21.570 1.177 31.295 1.00 85.06 90 LEU A C 1
ATOM 760 O O . LEU A 1 90 ? -22.226 1.377 32.315 1.00 85.06 90 LEU A O 1
ATOM 764 N N . ALA A 1 91 ? -21.956 0.324 30.344 1.00 84.44 91 ALA A N 1
ATOM 765 C CA . ALA A 1 91 ? -23.205 -0.425 30.397 1.00 84.44 91 ALA A CA 1
ATOM 766 C C . ALA A 1 91 ? -23.254 -1.414 31.573 1.00 84.44 91 ALA A C 1
ATOM 768 O O . ALA A 1 91 ? -24.318 -1.591 32.162 1.00 84.44 91 ALA A O 1
ATOM 769 N N . SER A 1 92 ? -22.130 -2.042 31.941 1.00 85.75 92 SER A N 1
ATOM 770 C CA . SER A 1 92 ? -22.074 -2.922 33.115 1.00 85.75 92 SER A CA 1
ATOM 771 C C . SER A 1 92 ? -22.258 -2.143 34.419 1.00 85.75 92 SER A C 1
ATOM 773 O O . SER A 1 92 ? -23.081 -2.534 35.237 1.00 85.75 92 SER A O 1
ATOM 775 N N . ARG A 1 93 ? -21.591 -0.990 34.574 1.00 82.31 93 ARG A N 1
ATOM 776 C CA . ARG A 1 93 ? -21.731 -0.127 35.762 1.00 82.31 93 ARG A CA 1
ATOM 777 C C . ARG A 1 93 ? -23.145 0.421 35.946 1.00 82.31 93 ARG A C 1
ATOM 779 O O . ARG A 1 93 ? -23.601 0.550 37.071 1.00 82.31 93 ARG A O 1
ATOM 786 N N . LEU A 1 94 ? -23.843 0.734 34.854 1.00 79.69 94 LEU A N 1
ATOM 787 C CA . LEU A 1 94 ? -25.235 1.195 34.909 1.00 79.69 94 LEU A CA 1
ATOM 788 C C . LEU A 1 94 ? -26.224 0.096 35.324 1.00 79.69 94 LEU A C 1
ATOM 790 O O . LEU A 1 94 ? -27.304 0.424 35.790 1.00 79.69 94 LEU A O 1
ATOM 794 N N . LYS A 1 95 ? -25.881 -1.186 35.146 1.00 75.38 95 LYS A N 1
ATOM 795 C CA . LYS A 1 95 ? -26.706 -2.320 35.603 1.00 75.38 95 LYS A CA 1
ATOM 796 C C . LYS A 1 95 ? -26.496 -2.664 37.081 1.00 75.38 95 LYS A C 1
ATOM 798 O O . LYS A 1 95 ? -27.288 -3.418 37.633 1.00 75.38 95 LYS A O 1
ATOM 803 N N . GLU A 1 96 ? -25.413 -2.174 37.680 1.00 74.06 96 GLU A N 1
ATOM 804 C CA . GLU A 1 96 ? -25.060 -2.385 39.091 1.00 74.06 96 GLU A CA 1
ATOM 805 C C . GLU A 1 96 ? -25.626 -1.291 40.021 1.00 74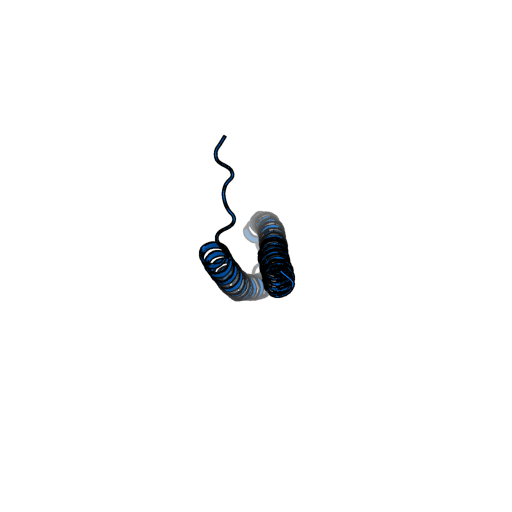.06 96 GLU A C 1
ATOM 807 O O . GLU A 1 96 ? -25.506 -1.416 41.240 1.00 74.06 96 GLU A O 1
ATOM 812 N N . LEU A 1 97 ? -26.229 -0.238 39.453 1.00 61.97 97 LEU A N 1
ATOM 813 C CA . LEU A 1 97 ? -26.923 0.858 40.146 1.00 61.97 97 LEU A CA 1
ATOM 814 C C . LEU A 1 97 ? -28.438 0.630 40.155 1.00 61.97 97 LEU A C 1
ATOM 816 O O . LEU A 1 97 ? -29.061 0.989 41.179 1.00 61.97 97 LEU A O 1
#

Nearest PDB structures (foldseek):
  4lws-assembly3_A  TM=7.118E-01  e=6.785E-02  Thermomonospora curvata DSM 43183
  4j10-assembly1_A  TM=7.625E-01  e=2.390E-01  Bacillus anthracis str. Sterne
  3fav-assembly2_C  TM=8.273E-01  e=3.391E-01  Mycobacterium tuberculosis H37Rv
  4j7k-assembly1_A  TM=7.629E-01  e=2.948E-01  Bacillus anthracis str. Sterne
  5xgj-assembly1_B  TM=8.838E-01  e=7.896E+00  Homo sapiens

Mean predicted aligned error: 6.04 Å

Secondary structure (DSSP, 8-state):
-------HHHHHHHHHHHHHHHHHHHHHHHHHHHHHHHHHHH--SHHHHHHHHHHHHHHHHHHHHHHHHHHHHHHHHHHHHHHHHHHHHHHHHHH--

pLDDT: mean 90.94, std 12.21, range [35.5, 98.19]

Foldseek 3Di:
DDPPPPDLVVLVVVLVVLVVVLVVLVVVVVVVVVVVVVCVVPPDDPVCVVCVVVVVVVVVVSVVVSVVSVVVSVVSVVVSVVVVVVVVVVVVVVVVD

Sequence (97 aa):
MAQTSFDGQDAELLLRELEQFHDVLRSEWSRVLNQWSNLQLVWRDEQFDKFSPIFEKLVSVYNDAEQANENYINFVQQQIDINADKKQKLASRLKEL

Solvent-accessible surface area (backbone atoms only — not comparable to full-atom values): 5520 Å² total; per-residue (Å²): 130,86,77,79,72,84,50,66,67,62,48,54,51,51,38,53,52,48,51,53,49,49,53,51,50,53,55,55,48,52,53,52,52,52,51,50,57,55,43,66,73,74,58,84,52,78,64,43,70,65,43,50,66,54,51,55,50,50,53,52,54,51,52,52,50,53,52,51,46,53,52,49,40,55,49,46,52,52,53,50,52,54,50,52,53,51,52,52,56,51,55,53,56,64,72,77,108

Radius of gyration: 22.03 Å; Cα contacts (8 Å, |Δi|>4): 22; chains: 1; bounding box: 47×32×64 Å